Protein AF-A0A934H5W0-F1 (afdb_monomer_lite)

Structure (mmCIF, N/CA/C/O backbone):
data_AF-A0A934H5W0-F1
#
_entry.id   AF-A0A934H5W0-F1
#
loop_
_atom_site.group_PDB
_atom_site.id
_atom_site.type_symbol
_atom_site.label_atom_id
_atom_site.label_alt_id
_atom_site.label_comp_id
_atom_site.label_asym_id
_atom_site.label_entity_id
_atom_site.label_seq_id
_atom_site.pdbx_PDB_ins_code
_atom_site.Cartn_x
_atom_site.Cartn_y
_atom_site.Cartn_z
_atom_site.occupancy
_atom_site.B_iso_or_equiv
_atom_site.auth_seq_id
_atom_site.auth_comp_id
_atom_site.auth_asym_id
_atom_site.auth_atom_id
_atom_site.pdbx_PDB_model_num
ATOM 1 N N . MET A 1 1 ? -6.325 4.854 23.202 1.00 76.31 1 MET A N 1
ATOM 2 C CA . MET A 1 1 ? -5.237 4.001 22.656 1.00 76.31 1 MET A CA 1
ATOM 3 C C . MET A 1 1 ? -5.640 3.296 21.357 1.00 76.31 1 MET A C 1
ATOM 5 O O . MET A 1 1 ? -4.898 3.387 20.391 1.00 76.31 1 MET A O 1
ATOM 9 N N . LYS A 1 2 ? -6.826 2.670 21.282 1.00 79.19 2 LYS A N 1
ATOM 10 C CA . LYS A 1 2 ? -7.331 2.009 20.058 1.00 79.19 2 LYS A CA 1
ATOM 11 C C . LYS A 1 2 ? -7.419 2.941 18.838 1.00 79.19 2 LYS A C 1
ATOM 13 O O . LYS A 1 2 ? -7.023 2.545 17.750 1.00 79.19 2 LYS A O 1
ATOM 18 N N . ASP A 1 3 ? -7.834 4.195 19.026 1.00 83.19 3 ASP A N 1
ATOM 19 C CA . ASP A 1 3 ? -7.888 5.181 17.932 1.00 83.19 3 ASP A CA 1
ATOM 20 C C . ASP A 1 3 ? -6.504 5.563 17.402 1.00 83.19 3 ASP A C 1
ATOM 22 O O . ASP A 1 3 ? -6.325 5.762 16.204 1.00 83.19 3 ASP A O 1
ATOM 26 N N . PHE A 1 4 ? -5.504 5.630 18.285 1.00 87.88 4 PHE A N 1
ATOM 27 C CA . PHE A 1 4 ? -4.120 5.876 17.886 1.00 87.88 4 PHE A CA 1
ATOM 28 C C . PHE A 1 4 ? -3.589 4.713 17.040 1.00 87.88 4 PHE A C 1
ATOM 30 O O . PHE A 1 4 ? -3.073 4.937 15.951 1.00 87.88 4 PHE A O 1
ATOM 37 N N . ILE A 1 5 ? -3.819 3.472 17.482 1.00 87.94 5 ILE A N 1
ATOM 38 C CA . ILE A 1 5 ? -3.450 2.259 16.734 1.00 87.94 5 ILE A CA 1
ATOM 39 C C . ILE A 1 5 ? -4.144 2.229 15.363 1.00 87.94 5 ILE A C 1
ATOM 41 O O . ILE A 1 5 ? -3.515 1.904 14.360 1.00 87.94 5 ILE A O 1
ATOM 45 N N . ALA A 1 6 ? -5.413 2.638 15.285 1.00 87.62 6 ALA A N 1
ATOM 46 C CA . ALA A 1 6 ? -6.146 2.723 14.023 1.00 87.62 6 ALA A CA 1
ATOM 47 C C . ALA A 1 6 ? -5.553 3.765 13.053 1.00 87.62 6 ALA A C 1
ATOM 49 O O . ALA A 1 6 ? -5.466 3.516 11.845 1.00 87.62 6 ALA A O 1
ATOM 50 N N . ARG A 1 7 ? -5.113 4.923 13.567 1.00 90.00 7 ARG A N 1
ATOM 51 C CA . ARG A 1 7 ? -4.433 5.962 12.771 1.00 90.00 7 ARG A CA 1
ATOM 52 C C . ARG A 1 7 ? -3.070 5.484 12.277 1.00 90.00 7 ARG A C 1
ATOM 54 O O . ARG A 1 7 ? -2.779 5.633 11.095 1.00 90.00 7 ARG A O 1
ATOM 61 N N . VAL A 1 8 ? -2.290 4.841 13.145 1.00 93.38 8 VAL A N 1
ATOM 62 C CA . VAL A 1 8 ? -1.006 4.216 12.788 1.00 93.38 8 VAL A CA 1
ATOM 63 C C . VAL A 1 8 ? -1.204 3.126 11.728 1.00 93.38 8 VAL A C 1
ATOM 65 O O . VAL A 1 8 ? -0.482 3.087 10.737 1.00 93.38 8 VAL A O 1
ATOM 68 N N . GLY A 1 9 ? -2.238 2.293 11.861 1.00 91.81 9 GLY A N 1
ATOM 69 C CA . GLY A 1 9 ? -2.599 1.309 10.839 1.00 91.81 9 GLY A CA 1
ATOM 70 C C . GLY A 1 9 ? -2.961 1.941 9.495 1.00 91.81 9 GLY A C 1
ATOM 71 O O . GLY A 1 9 ? -2.556 1.446 8.447 1.00 91.81 9 GLY A O 1
ATOM 72 N N . THR A 1 10 ? -3.674 3.069 9.513 1.00 92.06 10 THR A N 1
ATOM 73 C CA . THR A 1 10 ? -4.001 3.820 8.290 1.00 92.06 10 THR A CA 1
ATOM 74 C C . THR A 1 10 ? -2.747 4.398 7.638 1.00 92.06 10 THR A C 1
ATOM 76 O O . THR A 1 10 ? -2.609 4.300 6.423 1.00 92.06 10 THR A O 1
ATOM 79 N N . PHE A 1 11 ? -1.809 4.930 8.428 1.00 95.31 11 PHE A N 1
ATOM 80 C CA . PHE A 1 11 ? -0.514 5.394 7.929 1.00 95.31 11 PHE A CA 1
ATOM 81 C C . PHE A 1 11 ? 0.244 4.276 7.201 1.00 95.31 11 PHE A C 1
ATOM 83 O O . PHE A 1 11 ? 0.596 4.445 6.037 1.00 95.31 11 PHE A O 1
ATOM 90 N N . PHE A 1 12 ? 0.411 3.106 7.826 1.00 95.50 12 PHE A N 1
ATOM 91 C CA . PHE A 1 12 ? 1.095 1.973 7.190 1.00 95.50 12 PHE A CA 1
ATOM 92 C C . PHE A 1 12 ? 0.390 1.476 5.926 1.00 95.50 12 PHE A C 1
ATOM 94 O O . PHE A 1 12 ? 1.056 1.133 4.951 1.00 95.50 12 PHE A O 1
ATOM 101 N N . LEU A 1 13 ? -0.946 1.489 5.908 1.00 94.81 13 LEU A N 1
ATOM 102 C CA . LEU A 1 13 ? -1.716 1.126 4.721 1.00 94.81 13 LEU A CA 1
ATOM 103 C C . LEU A 1 13 ? -1.450 2.104 3.568 1.00 94.81 13 LEU A C 1
ATOM 105 O O . LEU A 1 13 ? -1.203 1.662 2.449 1.00 94.81 13 LEU A O 1
ATOM 109 N N . LEU A 1 14 ? -1.454 3.414 3.835 1.00 96.06 14 LEU A N 1
ATOM 110 C CA . LEU A 1 14 ? -1.168 4.437 2.823 1.00 96.06 14 LEU A CA 1
ATOM 111 C C . LEU A 1 14 ? 0.269 4.342 2.301 1.00 96.06 14 LEU A C 1
ATOM 113 O O . LEU A 1 14 ? 0.473 4.389 1.090 1.00 96.06 14 LEU A O 1
ATOM 117 N N . VAL A 1 15 ? 1.248 4.147 3.189 1.00 96.81 15 VAL A N 1
ATOM 118 C CA . VAL A 1 15 ? 2.653 3.952 2.796 1.00 96.81 15 VAL A CA 1
ATOM 119 C C . VAL A 1 15 ? 2.815 2.680 1.960 1.00 96.81 15 VAL A C 1
ATOM 121 O O . VAL A 1 15 ? 3.474 2.717 0.926 1.00 96.81 15 VAL A O 1
ATOM 124 N N . GLY A 1 16 ? 2.171 1.573 2.345 1.00 96.19 16 GLY A N 1
ATOM 125 C CA . GLY A 1 16 ? 2.173 0.338 1.558 1.00 96.19 16 GLY A CA 1
ATOM 126 C C . GLY A 1 16 ? 1.601 0.541 0.151 1.00 96.19 16 GLY A C 1
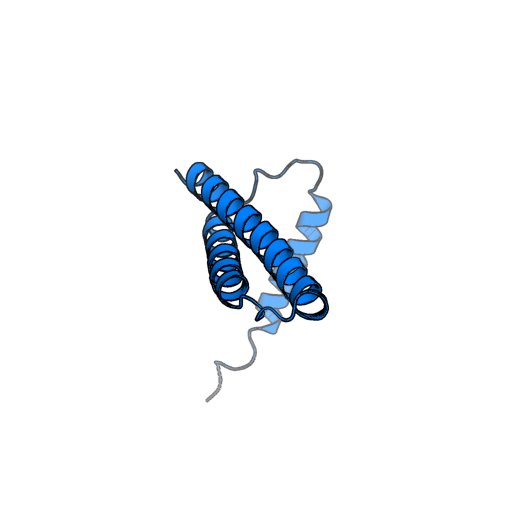ATOM 127 O O . GLY A 1 16 ? 2.209 0.123 -0.828 1.00 96.19 16 GLY A O 1
ATOM 128 N N . VAL A 1 17 ? 0.478 1.255 0.019 1.00 96.62 17 VAL A N 1
ATOM 129 C CA . VAL A 1 17 ? -0.103 1.589 -1.296 1.00 96.62 17 VAL A CA 1
ATOM 130 C C . VAL A 1 17 ? 0.834 2.478 -2.121 1.00 96.62 17 VAL A C 1
ATOM 132 O O . VAL A 1 17 ? 1.019 2.227 -3.311 1.00 96.62 17 VAL A O 1
ATOM 135 N N . ALA A 1 18 ? 1.461 3.481 -1.503 1.00 97.19 18 ALA A N 1
ATOM 136 C CA . ALA A 1 18 ? 2.428 4.341 -2.182 1.00 97.19 18 ALA A CA 1
ATOM 137 C C . ALA A 1 18 ? 3.655 3.555 -2.678 1.00 97.19 18 ALA A C 1
ATOM 139 O O . ALA A 1 18 ? 4.111 3.767 -3.801 1.00 97.19 18 ALA A O 1
ATOM 140 N N . LEU A 1 19 ? 4.157 2.602 -1.887 1.00 96.94 19 LEU A N 1
ATOM 141 C CA . LEU A 1 19 ? 5.268 1.740 -2.291 1.00 96.94 19 LEU A CA 1
ATOM 142 C C . LEU A 1 19 ? 4.882 0.751 -3.399 1.00 96.94 19 LEU A C 1
ATOM 144 O O . LEU A 1 19 ? 5.708 0.485 -4.266 1.00 96.94 19 LEU A O 1
ATOM 148 N N . ILE A 1 20 ? 3.638 0.254 -3.434 1.00 96.31 20 ILE A N 1
ATOM 149 C CA . ILE A 1 20 ? 3.135 -0.523 -4.584 1.00 96.31 20 ILE A CA 1
ATOM 150 C C . ILE A 1 20 ? 3.182 0.333 -5.855 1.00 96.31 20 ILE A C 1
ATOM 152 O O . ILE A 1 20 ? 3.633 -0.143 -6.893 1.00 96.31 20 ILE A O 1
ATOM 156 N N . ALA A 1 21 ? 2.755 1.597 -5.782 1.00 96.38 21 ALA A N 1
ATOM 157 C CA . ALA A 1 21 ? 2.825 2.502 -6.928 1.00 96.38 21 ALA A CA 1
ATOM 158 C C . ALA A 1 21 ? 4.279 2.745 -7.378 1.00 96.38 21 ALA A C 1
ATOM 160 O O . ALA A 1 21 ? 4.563 2.697 -8.574 1.00 96.38 21 ALA A O 1
ATOM 161 N N . LEU A 1 22 ? 5.207 2.927 -6.432 1.00 95.25 22 LEU A N 1
ATOM 162 C CA . LEU A 1 22 ? 6.645 3.026 -6.714 1.00 95.25 22 LEU A CA 1
ATOM 163 C C . LEU A 1 22 ? 7.214 1.748 -7.336 1.00 95.25 22 LEU A C 1
ATOM 165 O O . LEU A 1 22 ? 8.009 1.836 -8.265 1.00 95.25 22 LEU A O 1
ATOM 169 N N . PHE A 1 23 ? 6.793 0.571 -6.877 1.00 95.44 23 PHE A N 1
ATOM 170 C CA . PHE A 1 23 ? 7.186 -0.699 -7.484 1.00 95.44 23 PHE A CA 1
ATOM 171 C C . PHE A 1 23 ? 6.703 -0.800 -8.937 1.00 95.44 23 PHE A C 1
ATOM 173 O O . PHE A 1 23 ? 7.487 -1.152 -9.812 1.00 95.44 23 PHE A O 1
ATOM 180 N N . ILE A 1 24 ? 5.447 -0.436 -9.217 1.00 94.69 24 ILE A N 1
ATOM 181 C CA . ILE A 1 24 ? 4.912 -0.423 -10.589 1.00 94.69 24 ILE A CA 1
ATOM 182 C C . ILE A 1 24 ? 5.712 0.551 -11.466 1.00 94.69 24 ILE A C 1
ATOM 184 O O . ILE A 1 24 ? 6.033 0.230 -12.608 1.00 94.69 24 ILE A O 1
ATOM 188 N N . ALA A 1 25 ? 6.073 1.721 -10.932 1.00 93.31 25 ALA A N 1
ATOM 189 C CA . ALA A 1 25 ? 6.920 2.679 -11.636 1.00 93.31 25 ALA A CA 1
ATOM 190 C C . ALA A 1 25 ? 8.340 2.132 -11.882 1.00 93.31 25 ALA A C 1
ATOM 192 O O . ALA A 1 25 ? 8.868 2.293 -12.981 1.00 93.31 25 ALA A O 1
ATOM 193 N N . SER A 1 26 ? 8.935 1.451 -10.897 1.00 92.25 26 SER A N 1
ATOM 194 C CA . SER A 1 26 ? 10.233 0.776 -11.029 1.00 92.25 26 SER A CA 1
ATOM 195 C C . SER A 1 26 ? 10.187 -0.298 -12.119 1.00 92.25 26 SER A C 1
ATOM 197 O O . SER A 1 26 ? 11.037 -0.296 -13.009 1.00 92.25 26 SER A O 1
ATOM 199 N N . ASP A 1 27 ? 9.162 -1.153 -12.131 1.00 92.62 27 ASP A N 1
ATOM 200 C CA . ASP A 1 27 ? 8.991 -2.195 -13.151 1.00 92.62 27 ASP A CA 1
AT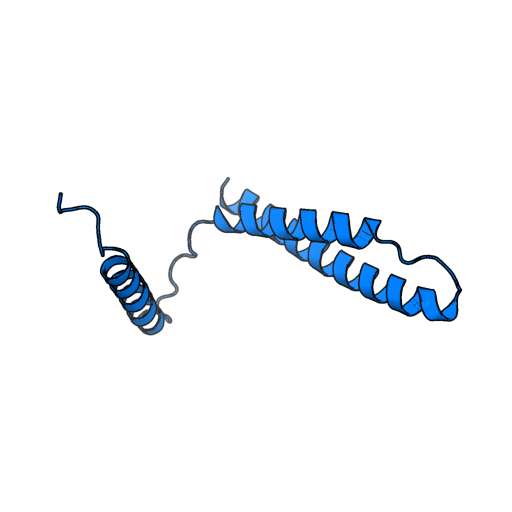OM 201 C C . ASP A 1 27 ? 8.775 -1.611 -14.559 1.00 92.62 27 ASP A C 1
ATOM 203 O O . ASP A 1 27 ? 9.354 -2.085 -15.538 1.00 92.62 27 ASP A O 1
ATOM 207 N N . ALA A 1 28 ? 8.007 -0.523 -14.669 1.00 91.31 28 ALA A N 1
ATOM 208 C CA . ALA A 1 28 ? 7.827 0.187 -15.932 1.00 91.31 28 ALA A CA 1
ATOM 209 C C . ALA A 1 28 ? 9.142 0.805 -16.440 1.00 91.31 28 ALA A C 1
ATOM 211 O O . ALA A 1 28 ? 9.449 0.708 -17.629 1.00 91.31 28 ALA A O 1
ATOM 212 N N . SER A 1 29 ? 9.931 1.395 -15.537 1.00 90.81 29 SER A N 1
ATOM 213 C CA . SER A 1 29 ? 11.231 2.002 -15.849 1.00 90.81 29 SER A CA 1
ATOM 214 C C . SER A 1 29 ? 12.279 0.960 -16.248 1.00 90.81 29 SER A C 1
ATOM 216 O O . SER A 1 29 ? 13.062 1.193 -17.164 1.00 90.81 29 SER A O 1
ATOM 218 N N . SER A 1 30 ? 12.232 -0.234 -15.649 1.00 86.38 30 SER A N 1
ATOM 219 C CA . SER A 1 30 ? 13.158 -1.348 -15.925 1.00 86.38 30 SER A CA 1
ATOM 220 C C . SER A 1 30 ? 13.226 -1.708 -17.417 1.00 86.38 30 SER A C 1
ATOM 222 O O . SER A 1 30 ? 14.267 -2.120 -17.927 1.00 86.38 30 SER A O 1
ATOM 224 N N . LYS A 1 31 ? 12.124 -1.499 -18.152 1.00 78.31 31 LYS A N 1
ATOM 225 C CA . LYS A 1 31 ? 12.037 -1.732 -19.603 1.00 78.31 31 LYS A CA 1
ATOM 226 C C . LYS A 1 31 ? 12.740 -0.662 -20.447 1.00 78.31 31 LYS A C 1
ATOM 228 O O . LYS A 1 31 ? 13.029 -0.924 -21.608 1.00 78.31 31 LYS A O 1
ATOM 233 N N . ILE A 1 3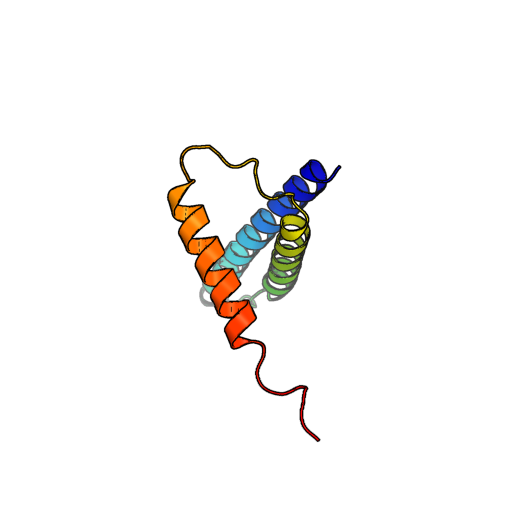2 ? 12.977 0.525 -19.888 1.00 82.44 32 ILE A N 1
ATOM 234 C CA . ILE A 1 32 ? 13.545 1.694 -20.573 1.00 82.44 32 ILE A CA 1
ATOM 235 C C . ILE A 1 32 ? 15.028 1.858 -20.221 1.00 82.44 32 ILE A C 1
ATOM 237 O O . ILE A 1 32 ? 15.850 2.056 -21.111 1.00 82.44 32 ILE A O 1
ATOM 241 N N . THR A 1 33 ? 15.384 1.764 -18.938 1.00 79.56 33 THR A N 1
ATOM 242 C CA . THR A 1 33 ? 16.753 2.003 -18.443 1.00 79.56 33 THR A CA 1
ATOM 243 C C . THR A 1 33 ? 17.613 0.744 -18.318 1.00 79.56 33 THR A C 1
ATOM 245 O O . THR A 1 33 ? 18.777 0.861 -17.947 1.00 79.56 33 THR A O 1
ATOM 248 N N . HIS A 1 34 ? 17.087 -0.452 -18.625 1.00 76.06 34 HIS A N 1
ATOM 249 C CA . HIS A 1 34 ? 17.761 -1.747 -18.400 1.00 76.06 34 HIS A CA 1
ATOM 250 C C . HIS A 1 34 ? 18.207 -1.992 -16.942 1.00 76.06 34 HIS A C 1
ATOM 252 O O . HIS A 1 34 ? 19.015 -2.883 -16.672 1.00 76.06 34 HIS A O 1
ATOM 258 N N . GLU A 1 35 ? 17.671 -1.233 -15.985 1.00 80.44 35 GLU A N 1
ATOM 259 C CA . GLU A 1 35 ? 17.847 -1.523 -14.565 1.00 80.44 35 GLU A CA 1
ATOM 260 C C . GLU A 1 35 ? 16.972 -2.704 -14.135 1.00 80.44 35 GLU A C 1
ATOM 262 O O . GLU A 1 35 ? 15.978 -3.049 -14.778 1.00 80.44 35 GLU A O 1
ATOM 267 N N . ARG A 1 36 ? 17.360 -3.360 -13.036 1.00 83.94 36 ARG A N 1
ATOM 268 C CA . ARG A 1 36 ? 16.568 -4.457 -12.475 1.00 83.94 36 ARG A CA 1
ATOM 269 C C . ARG A 1 36 ? 15.357 -3.907 -11.727 1.00 83.94 36 ARG A C 1
ATOM 271 O O . ARG A 1 36 ? 15.493 -2.970 -10.947 1.00 83.94 36 ARG A O 1
ATOM 278 N N . THR A 1 37 ? 14.218 -4.577 -11.882 1.00 89.25 37 THR A N 1
ATOM 279 C CA . THR A 1 37 ? 13.023 -4.330 -11.071 1.00 89.25 37 THR A CA 1
ATOM 280 C C . THR A 1 37 ? 13.350 -4.484 -9.584 1.00 89.25 37 THR A C 1
ATOM 282 O O . THR A 1 37 ? 13.868 -5.523 -9.158 1.00 89.25 37 THR A O 1
ATOM 285 N N . ASP A 1 38 ? 13.018 -3.475 -8.778 1.00 89.25 38 ASP A N 1
ATOM 286 C CA . ASP A 1 38 ? 13.331 -3.482 -7.351 1.00 89.25 38 ASP A CA 1
ATOM 287 C C . ASP A 1 38 ? 12.227 -4.179 -6.540 1.00 89.25 38 ASP A C 1
ATOM 289 O O . ASP A 1 38 ? 11.305 -3.568 -5.989 1.00 89.25 38 ASP A O 1
ATOM 293 N N . TYR A 1 39 ? 12.308 -5.510 -6.473 1.00 93.00 39 TYR A N 1
ATOM 294 C CA . TYR A 1 39 ? 11.364 -6.351 -5.724 1.00 93.00 39 TYR A CA 1
ATOM 295 C C . TYR A 1 39 ? 11.361 -6.074 -4.215 1.00 93.00 39 TYR A C 1
ATOM 297 O O . TYR A 1 39 ? 10.397 -6.426 -3.529 1.00 93.00 39 TYR A O 1
ATOM 305 N N . SER A 1 40 ? 12.392 -5.408 -3.689 1.00 94.62 40 SER A N 1
ATOM 306 C CA . SER A 1 40 ? 12.439 -4.963 -2.294 1.00 94.62 40 SER A CA 1
ATOM 307 C C . SER A 1 40 ? 11.263 -4.039 -1.978 1.00 94.62 40 SER A C 1
ATOM 309 O O . SER A 1 40 ? 10.633 -4.180 -0.927 1.00 94.62 40 SER A O 1
ATOM 311 N N . LEU A 1 41 ? 10.908 -3.154 -2.922 1.00 93.88 41 LEU A N 1
ATOM 312 C CA . LEU A 1 41 ? 9.758 -2.257 -2.803 1.00 93.88 41 LEU A CA 1
ATOM 313 C C . LEU A 1 41 ? 8.462 -3.049 -2.654 1.00 93.88 41 LEU A C 1
ATOM 315 O O . LEU A 1 41 ? 7.677 -2.757 -1.755 1.00 93.88 41 LEU A O 1
ATOM 319 N N . LEU A 1 42 ? 8.264 -4.087 -3.472 1.00 95.06 42 LEU A N 1
ATOM 320 C CA . LEU A 1 42 ? 7.078 -4.939 -3.402 1.00 95.06 42 LEU A CA 1
ATOM 321 C C . LEU A 1 42 ? 6.989 -5.670 -2.057 1.00 95.06 42 LEU A C 1
ATOM 323 O O . LEU A 1 42 ? 5.943 -5.640 -1.410 1.00 95.06 42 LEU A O 1
ATOM 327 N N . CYS A 1 43 ? 8.083 -6.292 -1.611 1.00 96.75 43 CYS A N 1
ATOM 328 C CA . CYS A 1 43 ? 8.123 -7.031 -0.348 1.00 96.75 43 CYS A CA 1
ATOM 329 C C . CYS A 1 43 ? 7.784 -6.134 0.850 1.00 96.75 43 CYS A C 1
ATOM 331 O O . CYS A 1 43 ? 6.933 -6.488 1.673 1.00 96.75 43 CYS A O 1
ATOM 333 N N . ILE A 1 44 ? 8.401 -4.950 0.925 1.00 96.69 44 ILE A N 1
ATOM 334 C CA . ILE A 1 44 ? 8.133 -3.976 1.991 1.00 96.69 44 ILE A CA 1
ATOM 335 C C . ILE A 1 44 ? 6.693 -3.467 1.889 1.00 96.69 44 ILE A C 1
ATOM 337 O O . ILE A 1 44 ? 5.992 -3.394 2.899 1.00 96.69 44 ILE A O 1
ATOM 341 N N . ALA A 1 45 ? 6.218 -3.161 0.682 1.00 96.12 45 ALA A N 1
ATOM 342 C CA . ALA A 1 45 ? 4.872 -2.652 0.479 1.00 96.12 45 ALA A CA 1
ATOM 343 C C . ALA A 1 45 ? 3.794 -3.643 0.931 1.00 96.12 45 ALA A C 1
ATOM 345 O O . ALA A 1 45 ? 2.856 -3.259 1.632 1.00 96.12 45 ALA A O 1
ATOM 346 N N . VAL A 1 46 ? 3.953 -4.923 0.582 1.00 96.69 46 VAL A N 1
ATOM 347 C CA . VAL A 1 46 ? 3.048 -6.002 0.992 1.00 96.69 46 VAL A CA 1
ATOM 348 C C . VAL A 1 46 ? 3.054 -6.152 2.514 1.00 96.69 46 VAL A C 1
ATOM 350 O O . VAL A 1 46 ? 1.984 -6.189 3.126 1.00 96.69 46 VAL A O 1
ATOM 353 N N . ALA A 1 47 ? 4.233 -6.165 3.142 1.00 96.81 47 ALA A N 1
ATOM 354 C CA . ALA A 1 47 ? 4.349 -6.244 4.596 1.00 96.81 47 ALA A CA 1
ATOM 355 C C . ALA A 1 47 ? 3.633 -5.072 5.292 1.00 96.81 47 ALA A C 1
ATOM 357 O O . ALA A 1 47 ? 2.818 -5.294 6.191 1.00 96.81 47 ALA A O 1
ATOM 358 N N . LEU A 1 48 ? 3.865 -3.834 4.840 1.00 96.12 48 LEU A N 1
ATOM 359 C CA . LEU A 1 48 ? 3.228 -2.639 5.402 1.00 96.12 48 LEU A CA 1
ATOM 360 C C . LEU A 1 48 ? 1.717 -2.606 5.162 1.00 96.12 48 LEU A C 1
ATOM 362 O O . LEU A 1 48 ? 0.962 -2.236 6.064 1.00 96.12 48 LEU A O 1
ATOM 366 N N . PHE A 1 49 ? 1.261 -3.037 3.985 1.00 94.56 49 PHE A N 1
ATOM 367 C CA . PHE A 1 49 ? -0.160 -3.127 3.671 1.00 94.56 49 PHE A CA 1
ATOM 368 C C . PHE A 1 49 ? -0.874 -4.089 4.626 1.00 94.56 49 PHE A C 1
ATOM 370 O O . PHE A 1 49 ? -1.865 -3.713 5.259 1.00 94.56 49 PHE A O 1
ATOM 377 N N . PHE A 1 50 ? -0.349 -5.307 4.798 1.00 93.88 50 PHE A N 1
ATOM 378 C CA . PHE A 1 50 ? -0.930 -6.280 5.723 1.00 93.88 50 PHE A CA 1
ATOM 379 C C . PHE A 1 50 ? -0.848 -5.814 7.178 1.00 93.88 50 PHE A C 1
ATOM 381 O O . PHE A 1 50 ? -1.837 -5.940 7.905 1.00 93.88 50 PHE A O 1
ATOM 388 N N . MET A 1 51 ? 0.267 -5.210 7.595 1.00 93.06 51 MET A N 1
ATOM 389 C CA . MET A 1 51 ? 0.403 -4.644 8.939 1.00 93.06 51 MET A CA 1
ATOM 390 C C . MET A 1 51 ? -0.643 -3.548 9.195 1.00 93.06 51 MET A C 1
ATOM 392 O O . MET A 1 51 ? -1.323 -3.555 10.225 1.00 93.06 51 MET A O 1
ATOM 396 N N . GLY A 1 52 ? -0.846 -2.655 8.222 1.00 91.31 52 GLY A N 1
ATOM 397 C CA . GLY A 1 52 ? -1.864 -1.609 8.272 1.00 91.31 52 GLY A CA 1
ATOM 398 C C . GLY A 1 52 ? -3.288 -2.163 8.351 1.00 91.31 52 GLY A C 1
ATOM 399 O O . GLY A 1 52 ? -4.094 -1.698 9.162 1.00 91.31 52 GLY A O 1
ATOM 400 N N . VAL A 1 53 ? -3.594 -3.210 7.576 1.00 89.88 53 VAL A N 1
ATOM 401 C CA . VAL A 1 53 ? -4.883 -3.919 7.638 1.00 89.88 53 VAL A CA 1
ATOM 402 C C . VAL A 1 53 ? -5.095 -4.555 9.013 1.00 89.88 53 VAL A C 1
ATOM 404 O O . VAL A 1 53 ? -6.172 -4.395 9.590 1.00 89.88 53 VAL A O 1
ATOM 407 N N . LEU A 1 54 ? -4.091 -5.235 9.570 1.00 90.19 54 LEU A N 1
ATOM 408 C CA . LEU A 1 54 ? -4.186 -5.864 10.890 1.00 90.19 54 LEU A CA 1
ATOM 409 C C . LEU A 1 54 ? -4.446 -4.831 11.991 1.00 90.19 54 LEU A C 1
ATOM 411 O O . LEU A 1 54 ? -5.374 -5.005 12.781 1.00 90.19 54 LEU A O 1
ATOM 415 N N . PHE A 1 55 ? -3.713 -3.717 12.002 1.00 88.88 55 PHE A N 1
ATOM 416 C CA . PHE A 1 55 ? -3.942 -2.637 12.964 1.00 88.88 55 PHE A CA 1
ATOM 417 C C . PHE A 1 55 ? -5.308 -1.978 12.788 1.00 88.88 55 PHE A C 1
ATOM 419 O O . PHE A 1 55 ? -5.985 -1.693 13.777 1.00 88.88 55 PHE A O 1
ATOM 426 N N . ARG A 1 56 ? -5.790 -1.827 11.554 1.00 82.31 56 ARG A N 1
ATOM 427 C CA . ARG A 1 56 ? -7.131 -1.291 11.297 1.00 82.31 56 ARG A CA 1
ATOM 428 C C . ARG A 1 56 ? -8.246 -2.230 11.767 1.00 82.31 56 ARG A C 1
ATOM 430 O O . ARG A 1 56 ? -9.291 -1.744 12.189 1.00 82.31 56 ARG A O 1
ATOM 437 N N . LYS A 1 57 ? -8.025 -3.550 11.780 1.00 81.12 57 LYS A N 1
ATOM 438 C CA . LYS A 1 57 ? -8.982 -4.522 12.348 1.00 81.12 57 LYS A CA 1
ATOM 439 C C . LYS A 1 57 ? -9.125 -4.409 13.870 1.00 81.12 57 LYS A C 1
ATOM 441 O O . LYS A 1 57 ? -10.114 -4.894 14.407 1.00 81.12 57 LYS A O 1
ATOM 446 N N . THR A 1 58 ? -8.183 -3.760 14.557 1.00 76.06 58 THR A N 1
ATOM 447 C CA . THR A 1 58 ? -8.283 -3.493 16.006 1.00 76.06 58 THR A CA 1
ATOM 448 C C . THR A 1 58 ? -9.099 -2.241 16.341 1.00 76.06 58 THR A C 1
ATOM 450 O O . THR A 1 58 ? -9.451 -2.026 17.505 1.00 76.06 58 THR A O 1
ATOM 453 N N . ALA A 1 59 ? -9.419 -1.418 15.335 1.00 71.88 59 ALA A N 1
ATOM 454 C CA . ALA A 1 59 ? -10.255 -0.243 15.513 1.00 71.88 59 ALA A CA 1
ATOM 455 C C . ALA A 1 59 ? -11.673 -0.667 15.917 1.00 71.88 59 ALA A C 1
ATOM 457 O O . ALA A 1 59 ? -12.257 -1.577 15.324 1.00 71.88 59 ALA A O 1
ATOM 458 N N . ALA A 1 60 ? -12.241 0.005 16.922 1.00 63.25 60 ALA A N 1
ATOM 459 C CA . ALA A 1 60 ? -13.648 -0.183 17.245 1.00 63.25 60 ALA A CA 1
ATOM 460 C C . ALA A 1 60 ? -14.495 0.205 16.018 1.00 63.25 60 ALA A C 1
ATOM 462 O O . ALA A 1 60 ? -14.165 1.194 15.352 1.00 63.25 60 ALA A O 1
ATOM 463 N N . PRO A 1 61 ? -15.559 -0.552 15.688 1.00 63.69 61 PRO A N 1
ATOM 464 C CA . PRO A 1 61 ? -16.440 -0.183 14.590 1.00 63.69 61 PRO A CA 1
ATOM 465 C C . PRO A 1 61 ? -16.929 1.253 14.824 1.00 63.69 61 PRO A C 1
ATOM 467 O O . PRO A 1 61 ? -17.323 1.569 15.952 1.00 63.69 61 PRO A O 1
ATOM 470 N N . PRO A 1 62 ? -16.858 2.131 13.805 1.00 62.09 62 PRO A N 1
ATOM 471 C CA . PRO A 1 62 ? -17.192 3.537 13.972 1.00 62.09 62 PRO A CA 1
ATOM 472 C C . PRO A 1 62 ? -18.586 3.660 14.584 1.00 62.09 62 PRO A C 1
ATOM 474 O O . PRO A 1 62 ? -19.493 2.901 14.217 1.00 62.09 62 PRO A O 1
ATOM 477 N N . GLN A 1 63 ? -18.737 4.588 15.538 1.00 59.47 63 GLN A N 1
ATOM 478 C CA . GLN A 1 63 ? -20.031 4.882 16.151 1.00 59.47 63 GLN A CA 1
ATOM 479 C C . GLN A 1 63 ? -21.042 5.076 15.023 1.00 59.47 63 GLN A C 1
ATOM 481 O O . GLN A 1 63 ? -20.827 5.868 14.105 1.00 59.47 63 GLN A O 1
ATOM 486 N N . ALA A 1 64 ? -22.075 4.237 15.022 1.00 57.09 64 ALA A N 1
ATOM 487 C CA . ALA A 1 64 ? -22.949 4.100 13.874 1.00 57.09 64 ALA A CA 1
ATOM 488 C C . ALA A 1 64 ? -23.656 5.433 13.620 1.00 57.09 64 ALA A C 1
ATOM 490 O O . ALA A 1 64 ? -24.527 5.822 14.393 1.00 57.09 64 ALA A O 1
ATOM 491 N N . ALA A 1 65 ? -23.300 6.113 12.530 1.00 58.47 65 ALA A N 1
ATOM 492 C CA . ALA A 1 65 ? -24.076 7.245 12.058 1.00 58.47 65 ALA A CA 1
ATOM 493 C C . ALA A 1 65 ? -25.517 6.763 11.832 1.00 58.47 65 ALA A C 1
ATOM 495 O O . ALA A 1 65 ? -25.741 5.766 11.135 1.00 58.47 65 ALA A O 1
ATOM 496 N N . GLU A 1 66 ? -26.496 7.459 12.415 1.00 62.12 66 GLU A N 1
ATOM 497 C CA . GLU A 1 66 ? -27.916 7.069 12.376 1.00 62.12 66 GLU A CA 1
ATOM 498 C C . GLU A 1 66 ? -28.450 6.844 10.950 1.00 62.12 66 GLU A C 1
ATOM 500 O O . GLU A 1 66 ? -29.409 6.101 10.737 1.00 62.12 66 GLU A O 1
ATOM 505 N N . ARG A 1 67 ? -27.765 7.426 9.963 1.00 70.00 67 ARG A N 1
ATOM 506 C CA . ARG A 1 67 ? -28.073 7.400 8.531 1.00 70.00 67 ARG A CA 1
ATOM 507 C C . ARG A 1 67 ? -27.960 6.017 7.877 1.00 70.00 67 ARG A C 1
ATOM 509 O O . ARG A 1 67 ? -28.533 5.812 6.815 1.00 70.00 67 ARG A O 1
ATOM 516 N N . PHE A 1 68 ? -27.276 5.050 8.496 1.00 73.25 68 PHE A N 1
ATOM 517 C CA . PHE A 1 68 ? -27.023 3.733 7.886 1.00 73.25 68 PHE A CA 1
ATOM 518 C C . PHE A 1 68 ? -27.735 2.559 8.579 1.00 73.25 68 PHE A C 1
ATOM 520 O O . PHE A 1 68 ? -27.322 1.406 8.424 1.00 73.25 68 PHE A O 1
ATOM 527 N N . LYS A 1 69 ? -28.838 2.812 9.304 1.00 73.81 69 LYS A N 1
ATOM 528 C CA . LYS A 1 69 ? -29.653 1.756 9.951 1.00 73.81 69 LYS A CA 1
ATOM 529 C C . LYS A 1 69 ? -30.065 0.638 8.980 1.00 73.81 69 LYS A C 1
ATOM 531 O O . LYS A 1 69 ? -30.005 -0.537 9.340 1.00 73.81 69 LYS A O 1
ATOM 536 N N . TYR A 1 70 ? -30.420 0.988 7.743 1.00 74.25 70 TYR A N 1
ATOM 537 C CA . TYR A 1 70 ? -30.889 0.023 6.741 1.00 74.25 70 TYR A CA 1
ATOM 538 C C . TYR A 1 70 ? -29.785 -0.924 6.252 1.00 74.25 70 TYR A C 1
ATOM 540 O O . TYR A 1 70 ? -29.966 -2.140 6.238 1.00 74.25 70 TYR A O 1
ATOM 548 N N . ILE A 1 71 ? -28.606 -0.381 5.937 1.00 77.31 71 ILE A N 1
ATOM 549 C CA . ILE A 1 71 ? -27.445 -1.172 5.498 1.00 77.31 71 ILE A CA 1
ATOM 550 C C . ILE A 1 71 ? -26.996 -2.125 6.617 1.00 77.31 71 ILE A C 1
ATOM 552 O O . ILE A 1 71 ? -26.637 -3.276 6.360 1.00 77.31 71 ILE A O 1
ATOM 556 N N . LYS A 1 72 ? -27.112 -1.686 7.877 1.00 71.12 72 LYS A N 1
ATOM 557 C CA . LYS A 1 72 ? -26.791 -2.493 9.059 1.00 71.12 72 LYS A CA 1
ATOM 558 C C . LYS A 1 72 ? -27.726 -3.696 9.229 1.00 71.12 72 LYS A C 1
ATOM 560 O O . LYS A 1 72 ? -27.258 -4.775 9.584 1.00 71.12 72 LYS A O 1
ATOM 565 N N . LYS A 1 73 ? -29.023 -3.543 8.932 1.00 76.25 73 LYS A N 1
ATOM 566 C CA . LYS A 1 73 ? -29.998 -4.650 8.972 1.00 76.25 73 LYS A CA 1
ATOM 567 C C . LYS A 1 73 ? -29.651 -5.732 7.944 1.00 76.25 73 LYS A C 1
ATOM 569 O O . LYS A 1 73 ? -29.698 -6.916 8.264 1.00 76.25 73 LYS A O 1
ATOM 574 N N . ILE A 1 74 ? -29.225 -5.316 6.751 1.00 79.50 74 ILE A N 1
ATOM 575 C CA . ILE A 1 74 ? -28.814 -6.226 5.675 1.00 79.50 74 ILE A CA 1
ATOM 576 C C . ILE A 1 74 ? -27.510 -6.959 6.039 1.00 79.50 74 ILE A C 1
ATOM 578 O O . ILE A 1 74 ? -27.409 -8.167 5.828 1.00 79.50 74 ILE A O 1
ATOM 582 N N . GLN A 1 75 ? -26.521 -6.274 6.626 1.00 81.19 75 GLN A N 1
ATOM 583 C CA . GLN A 1 75 ? -25.285 -6.921 7.097 1.00 81.19 75 GLN A CA 1
ATOM 584 C C . GLN A 1 75 ? -25.541 -7.910 8.241 1.00 81.19 75 GLN A C 1
ATOM 586 O O . GLN A 1 75 ? -25.081 -9.047 8.164 1.00 81.19 75 GLN A O 1
ATOM 591 N N . ALA A 1 76 ? -26.343 -7.532 9.240 1.00 78.19 76 ALA A N 1
ATOM 592 C CA . ALA A 1 76 ? -26.686 -8.412 10.357 1.00 78.19 76 ALA A CA 1
ATOM 593 C C . ALA A 1 76 ? -27.406 -9.693 9.894 1.00 78.19 76 ALA A C 1
ATOM 595 O O . ALA A 1 76 ? -27.115 -10.778 10.395 1.00 78.19 76 ALA A O 1
ATOM 596 N N . GLN A 1 77 ? -28.295 -9.589 8.899 1.00 77.06 77 GLN A N 1
ATOM 597 C CA . GLN A 1 77 ? -28.933 -10.759 8.290 1.00 77.06 77 GLN A CA 1
ATOM 598 C C . GLN A 1 77 ? -27.928 -11.653 7.555 1.00 77.06 77 GLN A C 1
ATOM 600 O O . GLN A 1 77 ? -27.984 -12.870 7.698 1.00 77.06 77 GLN A O 1
ATOM 605 N N . ARG A 1 78 ? -26.967 -11.078 6.821 1.00 76.75 78 ARG A N 1
ATOM 606 C CA . ARG A 1 78 ? -25.924 -11.863 6.135 1.00 76.75 78 ARG A CA 1
ATOM 607 C C . ARG A 1 78 ? -25.001 -12.588 7.113 1.00 76.75 78 ARG A C 1
ATOM 609 O O . ARG A 1 78 ? -24.643 -13.736 6.854 1.00 76.75 78 ARG A O 1
ATOM 616 N N . ASP A 1 79 ? -24.645 -11.956 8.227 1.00 78.19 79 ASP A N 1
ATOM 617 C CA . ASP A 1 79 ? -23.810 -12.575 9.260 1.00 78.19 79 ASP A CA 1
ATOM 618 C C . ASP A 1 79 ? -24.565 -13.674 10.027 1.00 78.19 79 ASP A C 1
ATOM 620 O O . ASP A 1 79 ? -23.985 -14.720 10.335 1.00 78.19 79 ASP A O 1
ATOM 624 N N . ALA A 1 80 ? -25.870 -13.494 10.264 1.00 73.50 80 ALA A N 1
ATOM 625 C CA . ALA A 1 80 ? -26.739 -14.530 10.824 1.00 73.50 80 ALA A CA 1
ATOM 626 C C . ALA A 1 80 ? -26.874 -15.736 9.876 1.00 73.50 80 ALA A C 1
ATOM 628 O O . ALA A 1 80 ? -26.618 -16.868 10.287 1.00 73.50 80 ALA A O 1
ATOM 629 N N . SER A 1 81 ? -27.139 -15.504 8.585 1.00 70.38 81 SER A N 1
ATOM 630 C CA . SER A 1 81 ? -27.209 -16.577 7.583 1.00 70.38 81 SER A CA 1
ATOM 631 C C . SER A 1 81 ? -25.879 -17.318 7.403 1.00 70.38 81 SER A C 1
ATOM 633 O O . SER A 1 81 ? -25.876 -18.510 7.097 1.00 70.38 81 SER A O 1
ATOM 635 N N . LYS A 1 82 ? -24.732 -16.653 7.597 1.00 66.44 82 LYS A N 1
ATOM 636 C CA . LYS A 1 82 ? -23.415 -17.312 7.574 1.00 66.44 82 LYS A CA 1
ATOM 637 C C . LYS A 1 82 ? -23.178 -18.195 8.802 1.00 66.44 82 LYS A C 1
ATOM 639 O O . LYS A 1 82 ? -22.598 -19.266 8.653 1.00 66.44 82 LYS A O 1
ATOM 644 N N . LYS A 1 83 ? -23.647 -17.792 9.989 1.00 63.84 83 LYS A N 1
ATOM 645 C CA . LYS A 1 83 ? -23.583 -18.630 11.202 1.00 63.84 83 LYS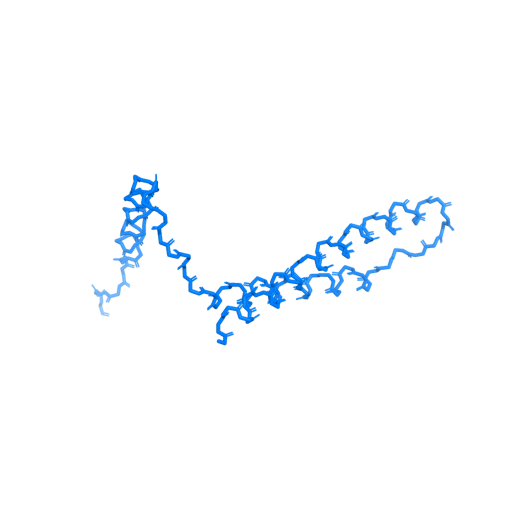 A CA 1
ATOM 646 C C . LYS A 1 83 ? -24.482 -19.863 11.114 1.00 63.84 83 LYS A C 1
ATOM 648 O O . LYS A 1 83 ? -24.101 -20.912 11.623 1.00 63.84 83 LYS A O 1
ATOM 653 N N . GLU A 1 84 ? -25.631 -19.761 10.448 1.00 59.62 84 GLU A N 1
ATOM 654 C CA . GLU A 1 84 ? -26.509 -20.914 10.208 1.00 59.62 84 GLU A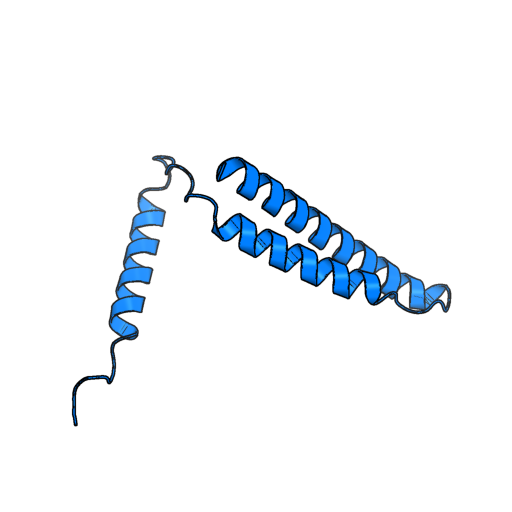 CA 1
ATOM 655 C C . GLU A 1 84 ? -25.935 -21.871 9.155 1.00 59.62 84 GLU A C 1
ATOM 657 O O . GLU A 1 84 ? -25.944 -23.082 9.357 1.00 59.62 84 GLU A O 1
ATOM 662 N N . LYS A 1 85 ? -25.339 -21.348 8.075 1.00 57.56 85 LYS A N 1
ATOM 663 C CA . LYS A 1 85 ? -24.701 -22.177 7.035 1.00 57.56 85 LYS A CA 1
ATOM 664 C C . LYS A 1 85 ? -23.348 -22.779 7.441 1.00 57.56 85 LYS A C 1
ATOM 666 O O . LYS A 1 85 ? -22.888 -23.699 6.776 1.00 57.56 85 LYS A O 1
ATOM 671 N N . GLY A 1 86 ? -22.723 -22.291 8.516 1.00 50.78 86 GLY A N 1
ATOM 672 C CA . GLY A 1 86 ? -21.483 -22.831 9.092 1.00 50.78 86 GLY A CA 1
ATOM 673 C C . GLY A 1 86 ? -21.677 -23.935 10.141 1.00 50.78 86 GLY A C 1
ATOM 674 O O . GLY A 1 86 ? -20.690 -24.393 10.704 1.00 50.78 86 GLY A O 1
ATOM 675 N N . LYS A 1 87 ? -22.920 -24.363 10.419 1.00 50.44 87 LYS A N 1
ATOM 676 C CA . LYS A 1 87 ? -23.237 -25.491 11.316 1.00 50.44 87 LYS A CA 1
ATOM 677 C C . LYS A 1 87 ? -23.720 -26.782 10.607 1.00 50.44 87 LYS A C 1
ATOM 679 O O . LYS A 1 87 ? -24.702 -27.366 11.067 1.00 50.44 87 LYS A O 1
ATOM 684 N N . PRO A 1 88 ? -23.079 -27.317 9.551 1.00 47.47 88 PRO A N 1
ATOM 685 C CA . PRO A 1 88 ? -23.240 -28.727 9.231 1.00 47.47 88 PRO A CA 1
ATOM 686 C C . PRO A 1 88 ? -22.055 -29.535 9.797 1.00 47.47 88 PRO A C 1
ATOM 688 O O . PRO A 1 88 ? -20.906 -29.261 9.474 1.00 47.47 88 PRO A O 1
ATOM 691 N N . ALA A 1 89 ? -22.380 -30.560 10.595 1.00 49.69 89 ALA A N 1
ATOM 692 C CA . ALA A 1 89 ? -21.546 -31.731 10.919 1.00 49.69 89 ALA A CA 1
ATOM 693 C C . ALA A 1 89 ? -20.561 -31.703 12.117 1.00 49.69 89 ALA A C 1
ATOM 695 O O . ALA A 1 89 ? -19.439 -32.171 11.990 1.00 49.69 89 ALA A O 1
ATOM 696 N N . GLU A 1 90 ? -21.006 -31.336 13.326 1.00 47.81 90 GLU A N 1
ATOM 697 C CA . GLU A 1 90 ? -20.341 -31.827 14.560 1.00 47.81 90 GLU A CA 1
ATOM 698 C C . GLU A 1 90 ? -21.339 -32.301 15.629 1.00 47.81 90 GLU A C 1
ATOM 700 O O . GLU A 1 90 ? -21.222 -31.977 16.802 1.00 47.81 90 GLU A O 1
ATOM 705 N N . LYS A 1 91 ? -22.375 -33.048 15.226 1.00 45.75 91 LYS A N 1
ATOM 706 C CA . LYS A 1 91 ? -23.145 -33.931 16.125 1.00 45.75 91 LYS A CA 1
ATOM 707 C C . LYS A 1 91 ? -23.772 -35.069 15.320 1.00 45.75 91 LYS A C 1
ATOM 709 O O . LYS A 1 91 ? -24.918 -34.942 14.898 1.00 45.75 91 LYS A O 1
ATOM 714 N N . LYS A 1 92 ? -23.013 -36.146 15.086 1.00 40.66 92 LYS A N 1
ATOM 715 C CA . LYS A 1 92 ? -23.478 -37.550 14.980 1.00 40.66 92 LYS A CA 1
ATOM 716 C C . LYS A 1 92 ? -22.347 -38.452 14.459 1.00 40.66 92 LYS A C 1
ATOM 718 O O . LYS A 1 92 ? -22.252 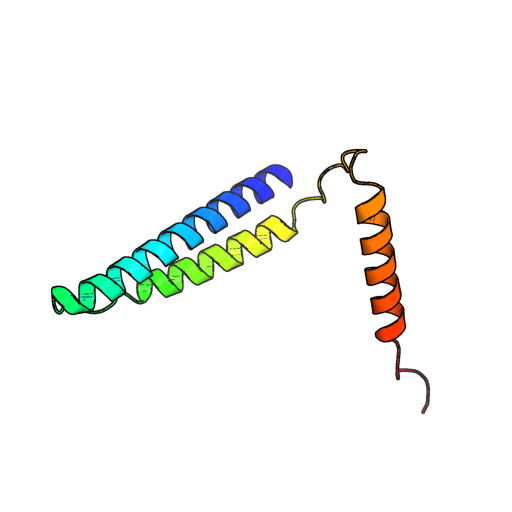-38.668 13.255 1.00 40.66 92 LYS A O 1
ATOM 723 N N . LYS A 1 93 ? -21.537 -38.991 15.368 1.00 37.31 93 LYS A N 1
ATOM 724 C CA . LYS A 1 93 ? -21.309 -40.430 15.604 1.00 37.31 93 LYS A CA 1
ATOM 725 C C . LYS A 1 93 ? -20.135 -40.603 16.552 1.00 37.31 93 LYS A C 1
ATOM 727 O O . LYS A 1 93 ? -19.108 -39.939 16.315 1.00 37.31 93 LYS A O 1
#

Radius of gyration: 20.83 Å; chains: 1; bounding box: 49×48×43 Å

Foldseek 3Di:
DLVVLLVVLVVLLVQLVVLVVVLVVQVVCCVVVVDDRDCVSVVSSVVSNVSSVVSNVSHDDPPDDPVCPPVVVVVVVVVVVVVVVPPDDDDDD

Secondary structure (DSSP, 8-state):
-HHHHHHHHHHHHHHHHHHHHHHHHHHHHHHHH-PPP-HHHHHHHHHHHHHHHHHHHTSPPPP--GGGHHHHHHHHHHHHHHHHHT-SSSS--

Sequence (93 aa):
MKDFIARVGTFFLLVGVALIALFIASDASSKITHERTDYSLLCIAVALFFMGVLFRKTAAPPQAAERFKYIKKIQAQRDASKKEKGKPAEKKK

pLDDT: mean 80.67, std 15.56, range [37.31, 97.19]